Protein AF-A0A559IEJ0-F1 (afdb_monomer)

Mean predicted aligned error: 7.35 Å

Radius of gyration: 17.63 Å; Cα contacts (8 Å, |Δi|>4): 111; chains: 1; bounding box: 48×24×51 Å

Sequence (141 aa):
MTTPLSEVYDFFLTKVTDYSFISLNETGDLESVLYKHLRSAIVRFTGSAKDLTVDKREQQFLSTLDDFEKEILATLMTISYTSGKVTHIKNMEQILSDKEYKIYSTANHLSQLLSLKKDLNLEASNLMVSYSYRNGLDDLE

Secondary structure (DSSP, 8-state):
--EEHHHHHHHHHHH---THHHHHHHHT-HHHHHHHHHHHHHHH-TT-SS---EETTTTEESSPPPHHHHHHHHHHHHHHHHHHHHHHHHHHHHHHTTS---HHHHHHHHHHHHHHHHHHHHHHHHHHHHHHHHHHHHTT-

Solvent-accessible surface area (backbone atoms only — not comparable to full-atom values): 7859 Å² total; per-residue (Å²): 113,66,31,53,47,64,61,35,48,48,54,28,51,76,73,48,93,54,71,66,55,58,55,26,51,76,72,67,48,36,65,65,53,51,50,53,29,45,56,56,14,59,74,64,51,83,73,61,91,63,68,83,52,64,41,80,88,78,48,22,29,74,35,67,69,52,73,69,55,33,48,45,40,15,45,38,20,51,44,48,50,50,48,52,52,53,52,51,52,52,53,48,52,62,62,30,71,78,56,87,60,81,65,68,67,57,53,53,52,51,51,51,52,54,48,52,43,51,52,45,52,50,50,39,49,52,49,53,49,53,50,46,51,55,54,58,51,63,77,72,112

Structure (mmCIF, N/CA/C/O backbone):
data_AF-A0A559IEJ0-F1
#
_entry.id   AF-A0A559IEJ0-F1
#
loop_
_atom_site.group_PDB
_atom_site.id
_atom_site.type_symbol
_atom_site.label_atom_id
_atom_site.label_alt_id
_atom_site.label_comp_id
_atom_site.label_asym_id
_atom_site.label_entity_id
_atom_site.label_seq_id
_atom_site.pdbx_PDB_ins_code
_atom_site.Cartn_x
_atom_site.Cartn_y
_atom_site.Cartn_z
_atom_site.occupancy
_atom_site.B_iso_or_equiv
_atom_site.auth_seq_id
_atom_site.auth_comp_id
_atom_site.auth_asym_id
_atom_site.auth_atom_id
_atom_site.pdbx_PDB_model_num
ATOM 1 N N . MET A 1 1 ? 5.046 -3.745 -23.963 1.00 63.19 1 MET A N 1
ATOM 2 C CA . MET A 1 1 ? 3.941 -4.453 -23.277 1.00 63.19 1 MET A CA 1
ATOM 3 C C . MET A 1 1 ? 3.379 -3.510 -22.222 1.00 63.19 1 MET A C 1
ATOM 5 O O . MET A 1 1 ? 4.164 -2.807 -21.610 1.00 63.19 1 MET A O 1
ATOM 9 N N . THR A 1 2 ? 2.072 -3.408 -22.029 1.00 82.12 2 THR A N 1
ATOM 10 C CA . THR A 1 2 ? 1.483 -2.611 -20.933 1.00 82.12 2 THR A CA 1
ATOM 11 C C . THR A 1 2 ? 1.292 -3.494 -19.700 1.00 82.12 2 THR A C 1
ATOM 13 O O . THR A 1 2 ? 1.251 -4.717 -19.835 1.00 82.12 2 THR A O 1
ATOM 16 N N . THR A 1 3 ? 1.215 -2.908 -18.501 1.00 86.88 3 THR A N 1
ATOM 17 C CA . THR A 1 3 ? 0.933 -3.668 -17.269 1.00 86.88 3 THR A CA 1
ATOM 18 C C . THR A 1 3 ? -0.493 -3.384 -16.799 1.00 86.88 3 THR A C 1
ATOM 20 O O . THR A 1 3 ? -0.803 -2.225 -16.514 1.00 86.88 3 THR A O 1
ATOM 23 N N . PRO A 1 4 ? -1.374 -4.392 -16.693 1.00 90.38 4 PRO A N 1
ATOM 24 C CA . PRO A 1 4 ? -2.731 -4.191 -16.194 1.00 90.38 4 PRO A CA 1
ATOM 25 C C . PRO A 1 4 ? -2.723 -3.845 -14.700 1.00 90.38 4 PRO A C 1
ATOM 27 O O . PRO A 1 4 ? -1.896 -4.340 -13.932 1.00 90.38 4 PRO A O 1
ATOM 30 N N . LEU A 1 5 ? -3.670 -3.009 -14.260 1.00 89.44 5 LEU A N 1
ATOM 31 C CA . LEU A 1 5 ? -3.763 -2.613 -12.847 1.00 89.44 5 LEU A CA 1
ATOM 32 C C . LEU A 1 5 ? -4.042 -3.810 -11.925 1.00 89.44 5 LEU A C 1
ATOM 34 O O . LEU A 1 5 ? -3.618 -3.802 -10.771 1.00 89.44 5 LEU A O 1
ATOM 38 N N . SER A 1 6 ? -4.706 -4.845 -12.449 1.00 89.31 6 SER A N 1
ATOM 39 C CA . SER A 1 6 ? -5.023 -6.079 -11.728 1.00 89.31 6 SER A CA 1
ATOM 40 C C . SER A 1 6 ? -3.788 -6.778 -11.163 1.00 89.31 6 SER A C 1
ATOM 42 O O . SER A 1 6 ? -3.869 -7.330 -10.073 1.00 89.31 6 SER A O 1
ATOM 44 N N . GLU A 1 7 ? -2.645 -6.723 -11.855 1.00 90.81 7 GLU A N 1
ATOM 45 C CA . GLU A 1 7 ? -1.404 -7.311 -11.341 1.00 90.81 7 GLU A CA 1
ATOM 46 C C . GLU A 1 7 ? -0.949 -6.599 -10.066 1.00 90.81 7 GLU A C 1
ATOM 48 O O . GLU A 1 7 ? -0.672 -7.251 -9.069 1.00 90.81 7 GLU A O 1
ATOM 53 N N . VAL A 1 8 ? -0.948 -5.261 -10.044 1.00 90.81 8 VAL A N 1
ATOM 54 C CA . VAL A 1 8 ? -0.582 -4.494 -8.837 1.00 90.81 8 VAL A CA 1
ATOM 55 C C . VAL A 1 8 ? -1.596 -4.713 -7.713 1.00 90.81 8 VAL A C 1
ATOM 57 O O . VAL A 1 8 ? -1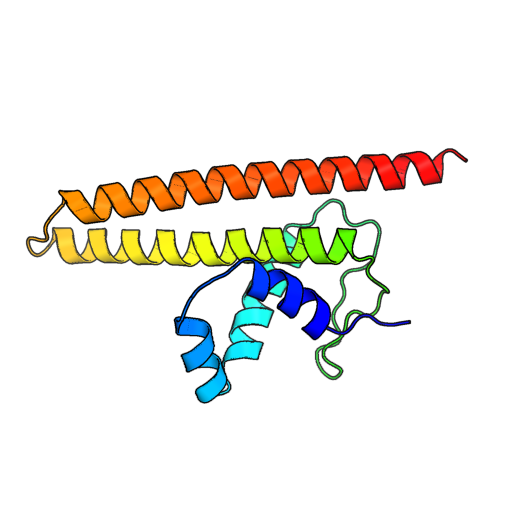.229 -4.770 -6.538 1.00 90.81 8 VAL A O 1
ATOM 60 N N . TYR A 1 9 ? -2.877 -4.850 -8.060 1.00 91.00 9 TYR A N 1
ATOM 61 C CA . TYR A 1 9 ? -3.921 -5.152 -7.087 1.00 91.00 9 TYR A CA 1
ATOM 62 C C . TYR A 1 9 ? -3.737 -6.523 -6.437 1.00 91.00 9 TYR A C 1
ATOM 64 O O . TYR A 1 9 ? -3.977 -6.630 -5.239 1.00 91.00 9 TYR A O 1
ATOM 72 N N . ASP A 1 10 ? -3.260 -7.533 -7.163 1.00 90.06 10 ASP A N 1
ATOM 73 C CA . ASP A 1 10 ? -2.973 -8.857 -6.601 1.00 90.06 10 ASP A CA 1
ATOM 74 C C . ASP A 1 10 ? -1.873 -8.794 -5.522 1.00 90.06 10 ASP A C 1
ATOM 76 O O . ASP A 1 10 ? -2.084 -9.217 -4.381 1.00 90.06 10 ASP A O 1
ATOM 80 N N . PHE A 1 11 ? -0.752 -8.122 -5.815 1.00 90.19 11 PHE A N 1
ATOM 81 C CA . PHE A 1 11 ? 0.308 -7.866 -4.825 1.00 90.19 11 PHE A CA 1
ATOM 82 C C . PHE A 1 11 ? -0.205 -7.097 -3.598 1.00 90.19 11 PHE A C 1
ATOM 84 O O . PHE A 1 11 ? 0.222 -7.336 -2.469 1.00 90.19 11 PHE A O 1
ATOM 91 N N . PHE A 1 12 ? -1.144 -6.167 -3.783 1.00 90.88 12 PHE A N 1
ATOM 92 C CA . PHE A 1 12 ? -1.761 -5.462 -2.661 1.00 90.88 12 PHE A CA 1
ATOM 93 C C . PHE A 1 12 ? -2.691 -6.369 -1.840 1.00 90.88 12 PHE A C 1
ATOM 95 O O . PHE A 1 12 ? -2.615 -6.376 -0.611 1.00 90.88 12 PHE A O 1
ATOM 102 N N . LEU A 1 13 ? -3.561 -7.141 -2.492 1.00 87.81 13 LEU A N 1
ATOM 103 C CA . LEU A 1 13 ? -4.549 -7.996 -1.829 1.00 87.81 13 LEU A CA 1
ATOM 104 C C . LEU A 1 13 ? -3.893 -9.149 -1.060 1.00 87.81 13 LEU A C 1
ATOM 106 O O . LEU A 1 13 ? -4.380 -9.519 0.004 1.00 87.81 13 LEU A O 1
ATOM 110 N N . THR A 1 14 ? -2.754 -9.666 -1.525 1.00 87.00 14 THR A N 1
ATOM 111 C CA . THR A 1 14 ? -1.972 -10.664 -0.771 1.00 87.00 14 THR A CA 1
ATOM 112 C C . THR A 1 14 ? -1.387 -10.098 0.527 1.00 87.00 14 THR A C 1
ATOM 114 O O . THR A 1 14 ? -1.268 -10.820 1.518 1.00 87.00 14 THR A O 1
ATOM 117 N N . LYS A 1 15 ? -1.071 -8.796 0.564 1.00 84.31 15 LYS A N 1
ATOM 118 C CA . LYS A 1 15 ? -0.567 -8.098 1.760 1.00 84.31 15 LYS A CA 1
ATOM 119 C C . LYS A 1 15 ? -1.670 -7.703 2.740 1.00 84.31 15 LYS A C 1
ATOM 121 O O . LYS A 1 15 ? -1.378 -7.474 3.916 1.00 84.31 15 LYS A O 1
ATOM 126 N N . VAL A 1 16 ? -2.920 -7.586 2.288 1.00 81.94 16 VAL A N 1
ATOM 127 C CA . VAL A 1 16 ? -4.026 -7.108 3.124 1.00 81.94 16 VAL A CA 1
ATOM 128 C C . VAL A 1 16 ? -5.091 -8.182 3.324 1.00 81.94 16 VAL A C 1
ATOM 130 O O . VAL A 1 16 ? -5.929 -8.435 2.469 1.00 81.94 16 VAL A O 1
ATOM 133 N N . THR A 1 17 ? -5.128 -8.751 4.526 1.00 69.12 17 THR A N 1
ATOM 134 C CA . THR A 1 17 ? -6.087 -9.788 4.938 1.00 69.12 17 THR A CA 1
ATOM 135 C C . THR A 1 17 ? -7.365 -9.199 5.545 1.00 69.12 17 THR A C 1
ATOM 137 O O . THR A 1 17 ? -7.767 -9.554 6.653 1.00 69.12 17 THR A O 1
ATOM 140 N N . ASP A 1 18 ? -8.008 -8.255 4.853 1.00 74.88 18 ASP A N 1
ATOM 141 C CA . ASP A 1 18 ? -9.217 -7.607 5.374 1.00 74.88 18 ASP A CA 1
ATOM 142 C C . ASP A 1 18 ? -10.501 -8.102 4.698 1.00 74.88 18 ASP A C 1
ATOM 144 O O . ASP A 1 18 ? -10.702 -7.938 3.495 1.00 74.88 18 ASP A O 1
ATOM 148 N N . TYR A 1 19 ? -11.410 -8.657 5.502 1.00 70.81 19 TYR A N 1
ATOM 149 C CA . TYR A 1 19 ? -12.710 -9.156 5.046 1.00 70.81 19 TYR A CA 1
ATOM 150 C C . TYR A 1 19 ? -13.585 -8.074 4.395 1.00 70.81 19 TYR A C 1
ATOM 152 O O . TYR A 1 19 ? -14.453 -8.405 3.591 1.00 70.81 19 TYR A O 1
ATOM 160 N N . SER A 1 20 ? -13.338 -6.786 4.668 1.00 73.00 20 SER A N 1
ATOM 161 C CA . SER A 1 20 ? -14.069 -5.683 4.030 1.00 73.00 20 SER A CA 1
ATOM 162 C C . SER A 1 20 ? -13.902 -5.682 2.508 1.00 73.00 20 SER A C 1
ATOM 164 O O . SER A 1 20 ? -14.799 -5.228 1.804 1.00 73.00 20 SER A O 1
ATOM 166 N N . PHE A 1 21 ? -12.788 -6.206 1.978 1.00 78.69 21 PHE A N 1
ATOM 167 C CA . PHE A 1 21 ? -12.587 -6.311 0.529 1.00 78.69 21 PHE A CA 1
ATOM 168 C C . PHE A 1 21 ? -13.491 -7.354 -0.123 1.00 78.69 21 PHE A C 1
ATOM 170 O O . PHE A 1 21 ? -13.875 -7.168 -1.273 1.00 78.69 21 PHE A O 1
ATOM 177 N N . ILE A 1 22 ? -13.885 -8.399 0.610 1.00 76.69 22 ILE A N 1
ATOM 178 C CA . ILE A 1 22 ? -14.859 -9.386 0.127 1.00 76.69 22 ILE A CA 1
ATOM 179 C C . ILE A 1 22 ? -16.208 -8.695 -0.067 1.00 76.69 22 ILE A C 1
ATOM 181 O O . ILE A 1 22 ? -16.779 -8.762 -1.150 1.00 76.69 22 ILE A O 1
ATOM 185 N N . SER A 1 23 ? -16.660 -7.935 0.933 1.00 76.94 23 SER A N 1
ATOM 186 C CA . SER A 1 23 ? -17.915 -7.185 0.835 1.00 76.94 23 SER A CA 1
ATOM 187 C C . SER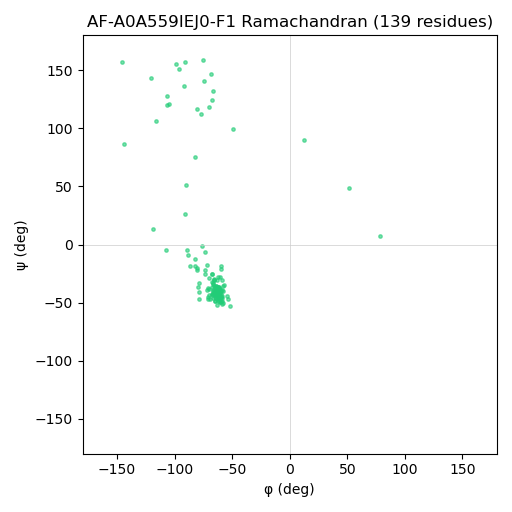 A 1 23 ? -17.878 -6.117 -0.262 1.00 76.94 23 SER A C 1
ATOM 189 O O . SER A 1 23 ? -18.848 -5.960 -0.993 1.00 76.94 23 SER A O 1
ATOM 191 N N . LEU A 1 24 ? -16.756 -5.409 -0.431 1.00 79.62 24 LEU A N 1
ATOM 192 C CA . LEU A 1 24 ? -16.591 -4.437 -1.522 1.00 79.62 24 LEU A CA 1
ATOM 193 C C . LEU A 1 24 ? -16.586 -5.093 -2.909 1.00 79.62 24 LEU A C 1
ATOM 195 O O . LEU A 1 24 ? -16.989 -4.462 -3.886 1.00 79.62 24 LEU A O 1
ATOM 199 N N . ASN A 1 25 ? -16.112 -6.338 -3.009 1.00 82.25 25 ASN A N 1
ATOM 200 C CA . ASN A 1 25 ? -16.174 -7.107 -4.248 1.00 82.25 25 ASN A CA 1
ATOM 201 C C . ASN A 1 25 ? -17.628 -7.437 -4.607 1.00 82.25 25 ASN A C 1
ATOM 203 O O . ASN A 1 25 ? -18.029 -7.301 -5.757 1.00 82.25 25 ASN A O 1
ATOM 207 N N . GLU A 1 26 ? -18.433 -7.809 -3.609 1.00 78.38 26 GLU A N 1
ATOM 208 C CA . GLU A 1 26 ? -19.858 -8.106 -3.789 1.00 78.38 26 GLU A CA 1
ATOM 209 C C . GLU A 1 26 ? -20.680 -6.865 -4.172 1.00 78.38 26 GLU A C 1
ATOM 211 O O . GLU A 1 26 ? -21.633 -6.984 -4.941 1.00 78.38 26 GLU A O 1
ATOM 216 N N . THR A 1 27 ? -20.316 -5.670 -3.687 1.00 78.50 27 THR A N 1
ATOM 217 C CA . THR A 1 27 ? -20.999 -4.416 -4.064 1.00 78.50 27 THR A CA 1
ATOM 218 C C . THR A 1 27 ? -20.515 -3.819 -5.388 1.00 78.50 27 THR A C 1
ATOM 220 O O . THR A 1 27 ? -21.168 -2.923 -5.919 1.00 78.50 27 THR A O 1
ATOM 223 N N . GLY A 1 28 ? -19.395 -4.304 -5.936 1.00 81.12 28 GLY A N 1
ATOM 224 C CA . GLY A 1 28 ? -18.767 -3.764 -7.147 1.00 81.12 28 GLY A CA 1
ATOM 225 C C . GLY A 1 28 ? -17.943 -2.486 -6.927 1.00 81.12 28 GLY A C 1
ATOM 226 O O . GLY A 1 28 ? -17.473 -1.884 -7.889 1.00 81.12 28 GLY A O 1
ATOM 227 N N . ASP A 1 29 ? -17.729 -2.063 -5.677 1.00 84.56 29 ASP A N 1
ATOM 228 C CA . ASP A 1 29 ? -16.959 -0.853 -5.345 1.00 84.56 29 ASP A CA 1
ATOM 229 C C . ASP A 1 29 ? -15.452 -1.110 -5.185 1.00 84.56 29 ASP A C 1
ATOM 231 O O . ASP A 1 29 ? -14.665 -0.161 -5.066 1.00 84.56 29 ASP A O 1
ATOM 235 N N . LEU A 1 30 ? -15.037 -2.382 -5.167 1.00 84.88 30 LEU A N 1
ATOM 236 C CA . LEU A 1 30 ? -13.663 -2.803 -4.889 1.00 84.88 30 LEU A CA 1
ATOM 237 C C . L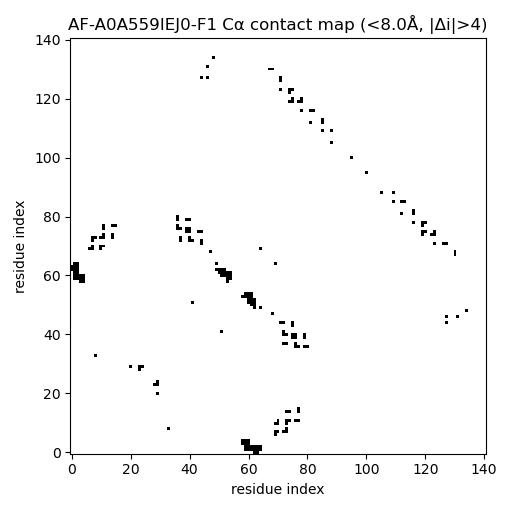EU A 1 30 ? -12.638 -2.077 -5.767 1.00 84.88 30 LEU A C 1
ATOM 239 O O . LEU A 1 30 ? -11.720 -1.449 -5.241 1.00 84.88 30 LEU A O 1
ATOM 243 N N . GLU A 1 31 ? -12.813 -2.095 -7.088 1.00 84.19 31 GLU A N 1
ATOM 244 C CA . GLU A 1 31 ? -11.864 -1.481 -8.025 1.00 84.19 31 GLU A CA 1
ATOM 245 C C . GLU A 1 31 ? -11.717 0.030 -7.804 1.00 84.19 31 GLU A C 1
ATOM 247 O O . GLU A 1 31 ? -10.612 0.570 -7.849 1.00 84.19 31 GLU A O 1
ATOM 252 N N . SER A 1 32 ? -12.813 0.724 -7.481 1.00 86.88 32 SER A N 1
ATOM 253 C CA . SER A 1 32 ? -12.799 2.161 -7.178 1.00 86.88 32 SER A CA 1
ATOM 254 C C . SER A 1 32 ? -11.992 2.467 -5.914 1.00 86.88 32 SER A C 1
ATOM 256 O O . SER A 1 32 ? -11.252 3.456 -5.855 1.00 86.88 32 SER A O 1
ATOM 258 N N . VAL A 1 33 ? -12.103 1.616 -4.891 1.00 87.62 33 VAL A N 1
ATOM 259 C CA . VAL A 1 33 ? -11.329 1.738 -3.648 1.00 87.62 33 VAL A CA 1
ATOM 260 C C . VAL A 1 33 ? -9.851 1.436 -3.896 1.00 87.62 33 VAL A C 1
ATOM 262 O O . VAL A 1 33 ? -8.994 2.233 -3.503 1.00 87.62 33 VAL A O 1
ATOM 265 N N . LEU A 1 34 ? -9.547 0.344 -4.601 1.00 89.38 34 LEU A N 1
ATOM 266 C CA . LEU A 1 34 ? -8.180 -0.033 -4.964 1.00 89.38 34 LEU A CA 1
ATOM 267 C C . LEU A 1 34 ? -7.501 1.065 -5.790 1.00 89.38 34 LEU A C 1
ATOM 269 O O . LEU A 1 34 ? -6.387 1.480 -5.467 1.00 89.38 34 LEU A O 1
ATOM 273 N N . TYR A 1 35 ? -8.206 1.638 -6.767 1.00 90.88 35 TYR A N 1
ATOM 274 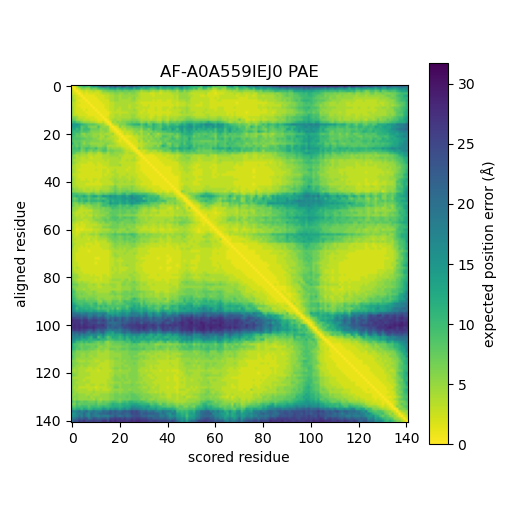C CA . TYR A 1 35 ? -7.681 2.720 -7.596 1.00 90.88 35 TYR A CA 1
ATOM 275 C C . TYR A 1 35 ? -7.351 3.986 -6.790 1.00 90.88 35 TYR A C 1
ATOM 277 O O . TYR A 1 35 ? -6.352 4.658 -7.058 1.00 90.88 35 TYR A O 1
ATOM 285 N N . LYS A 1 36 ? -8.140 4.326 -5.760 1.00 91.19 36 LYS A N 1
ATOM 286 C CA . LYS A 1 36 ? -7.833 5.463 -4.867 1.00 91.19 36 LYS A CA 1
ATOM 287 C C . LYS A 1 36 ? -6.532 5.239 -4.101 1.00 91.19 36 LYS A C 1
ATOM 289 O O . LYS A 1 36 ? -5.716 6.161 -4.002 1.00 91.19 36 LYS A O 1
ATOM 294 N N . HIS A 1 37 ? -6.327 4.029 -3.581 1.00 91.06 37 HIS A N 1
ATOM 295 C CA . HIS A 1 37 ? -5.078 3.670 -2.913 1.00 91.06 37 HIS A CA 1
ATOM 296 C C . HIS A 1 37 ? -3.905 3.681 -3.891 1.00 91.06 37 HIS A C 1
ATOM 298 O O . HIS A 1 37 ? -2.869 4.267 -3.575 1.00 91.06 37 HIS A O 1
ATOM 304 N N . LEU A 1 38 ? -4.093 3.143 -5.096 1.00 92.00 38 LEU A N 1
ATOM 305 C CA . LEU A 1 38 ? -3.075 3.136 -6.139 1.00 92.00 38 LEU A CA 1
ATOM 306 C C . LEU A 1 38 ? -2.665 4.551 -6.551 1.00 92.00 38 LEU A C 1
ATOM 308 O O . LEU A 1 38 ? -1.480 4.864 -6.595 1.00 92.00 38 LEU A O 1
ATOM 312 N N . ARG A 1 39 ? -3.627 5.454 -6.765 1.00 91.38 39 ARG A N 1
ATOM 313 C CA . ARG A 1 39 ? -3.338 6.861 -7.074 1.00 91.38 39 ARG A CA 1
ATOM 314 C C . ARG A 1 39 ? -2.509 7.524 -5.973 1.00 91.38 39 ARG A C 1
ATOM 316 O O . ARG A 1 39 ? -1.602 8.297 -6.268 1.00 91.38 39 ARG A O 1
ATOM 323 N N . SER A 1 40 ? -2.803 7.221 -4.707 1.00 91.56 40 SER A N 1
ATOM 324 C CA . SER A 1 40 ? -1.987 7.700 -3.589 1.00 91.56 40 SER A CA 1
ATOM 325 C C . SER A 1 40 ? -0.585 7.089 -3.584 1.00 91.56 40 SER A C 1
ATOM 327 O O . SER A 1 40 ? 0.339 7.764 -3.135 1.00 91.56 40 SER A O 1
ATOM 329 N N . ALA A 1 41 ? -0.428 5.836 -4.010 1.00 91.88 41 ALA A N 1
ATOM 330 C CA . ALA A 1 41 ? 0.860 5.156 -4.077 1.00 91.88 41 ALA A CA 1
ATOM 331 C C . ALA A 1 41 ? 1.738 5.720 -5.201 1.00 91.88 41 ALA A C 1
ATOM 333 O O . ALA A 1 41 ? 2.885 6.063 -4.942 1.00 91.88 41 ALA A O 1
ATOM 334 N N . ILE A 1 42 ? 1.172 5.932 -6.394 1.00 90.94 42 ILE A N 1
ATOM 335 C CA . ILE A 1 42 ? 1.867 6.518 -7.553 1.00 90.94 42 ILE A CA 1
ATOM 336 C C . ILE A 1 42 ? 2.508 7.863 -7.188 1.00 90.94 42 ILE A C 1
ATOM 338 O O . ILE A 1 42 ? 3.683 8.080 -7.448 1.00 90.94 42 ILE A O 1
ATOM 342 N N . VAL A 1 43 ? 1.766 8.748 -6.513 1.00 88.50 43 VAL A N 1
ATOM 343 C CA . VAL A 1 43 ? 2.285 10.066 -6.093 1.00 88.50 43 VAL A CA 1
ATOM 344 C C . VAL A 1 43 ? 3.400 9.947 -5.047 1.00 88.50 43 VAL A C 1
ATOM 346 O O . VAL A 1 43 ? 4.272 10.807 -4.967 1.00 88.50 43 VAL A O 1
ATOM 349 N N . ARG A 1 44 ? 3.370 8.899 -4.217 1.00 87.12 44 ARG A N 1
ATOM 350 C CA . ARG A 1 44 ? 4.378 8.659 -3.175 1.00 87.12 44 ARG A CA 1
ATOM 351 C C . ARG A 1 44 ? 5.635 7.986 -3.710 1.00 87.12 44 ARG A C 1
ATOM 353 O O . ARG A 1 44 ? 6.657 8.039 -3.032 1.00 87.12 44 ARG A O 1
ATOM 360 N N . PHE A 1 45 ? 5.575 7.370 -4.886 1.00 88.00 45 PHE A N 1
ATOM 361 C CA . PHE A 1 45 ? 6.726 6.725 -5.497 1.00 88.00 45 PHE A CA 1
ATOM 362 C C . PHE A 1 45 ? 7.598 7.760 -6.224 1.00 88.00 45 PHE A C 1
ATOM 364 O O . PHE A 1 45 ? 7.611 7.863 -7.446 1.00 88.00 45 PHE A O 1
ATOM 371 N N . THR A 1 46 ? 8.345 8.551 -5.451 1.00 76.25 46 THR A N 1
ATOM 372 C CA . THR A 1 46 ? 9.143 9.685 -5.954 1.00 76.25 46 THR A CA 1
ATOM 373 C C . THR A 1 46 ? 10.440 9.290 -6.667 1.00 76.25 46 THR A C 1
ATOM 375 O O . THR A 1 46 ? 11.169 10.169 -7.111 1.00 76.25 46 THR A O 1
ATOM 378 N N . GLY A 1 47 ? 10.754 7.994 -6.745 1.00 70.38 47 GLY A N 1
ATOM 379 C CA . GLY A 1 47 ? 11.979 7.459 -7.350 1.00 70.38 47 GLY A CA 1
ATOM 380 C C . GLY A 1 47 ? 11.739 6.542 -8.546 1.00 70.38 47 GLY A C 1
ATOM 381 O O . GLY A 1 47 ? 12.656 5.826 -8.924 1.00 70.38 47 GLY A O 1
ATOM 382 N N . SER A 1 48 ? 10.525 6.511 -9.105 1.00 76.44 48 SER A N 1
ATOM 383 C CA . SER A 1 48 ? 10.228 5.694 -10.286 1.00 76.44 48 SER A CA 1
ATOM 384 C C . SER A 1 48 ? 10.972 6.237 -11.506 1.00 76.44 48 SER A C 1
ATOM 386 O O . SER A 1 48 ? 10.794 7.402 -11.861 1.00 76.44 48 SER A O 1
ATOM 388 N N . ALA A 1 49 ? 11.772 5.395 -12.165 1.00 74.31 49 ALA A N 1
ATOM 389 C CA . ALA A 1 49 ? 12.419 5.748 -13.429 1.00 74.31 49 ALA A CA 1
ATOM 390 C C . ALA A 1 49 ? 11.412 5.756 -14.593 1.00 74.31 49 ALA A C 1
ATOM 392 O O . ALA A 1 49 ? 11.600 6.448 -15.593 1.00 74.31 49 ALA A O 1
ATOM 393 N N . LYS A 1 50 ? 10.321 4.992 -14.454 1.00 79.50 50 LYS A N 1
ATOM 394 C CA . LYS A 1 50 ? 9.274 4.850 -15.465 1.00 79.50 50 LYS A CA 1
ATOM 395 C C . LYS A 1 50 ? 8.107 5.786 -15.213 1.00 79.50 50 LYS A C 1
ATOM 397 O O . LYS A 1 50 ? 7.755 6.086 -14.069 1.00 79.50 50 LYS A O 1
ATOM 402 N N . ASP A 1 51 ? 7.458 6.166 -16.307 1.00 80.88 51 ASP A N 1
ATOM 403 C CA . ASP A 1 51 ? 6.216 6.916 -16.260 1.00 80.88 51 ASP A CA 1
ATOM 404 C C . ASP A 1 51 ? 5.081 6.025 -15.736 1.00 80.88 51 ASP A C 1
ATOM 406 O O . ASP A 1 51 ? 4.734 5.001 -16.330 1.00 80.88 51 ASP A O 1
ATOM 410 N N . LEU A 1 52 ? 4.511 6.417 -14.599 1.00 85.38 52 LEU A N 1
ATOM 411 C CA . LEU A 1 52 ? 3.430 5.700 -13.920 1.00 85.38 52 LEU A CA 1
ATOM 412 C C . LEU A 1 52 ? 2.043 6.184 -14.373 1.00 85.38 52 LEU A C 1
ATOM 414 O O . LEU A 1 52 ? 1.075 6.102 -13.611 1.00 85.38 52 LEU A O 1
ATOM 418 N N . THR A 1 53 ? 1.924 6.720 -15.592 1.00 86.25 53 THR A N 1
ATOM 419 C CA . THR A 1 53 ? 0.627 7.141 -16.122 1.00 86.25 53 THR A CA 1
ATOM 420 C C . THR A 1 53 ? -0.272 5.930 -16.336 1.00 86.25 53 THR A C 1
ATOM 422 O O . THR A 1 53 ? 0.112 4.923 -16.934 1.00 86.25 53 THR A O 1
ATOM 425 N N . VAL A 1 54 ? -1.504 6.053 -15.845 1.00 88.75 54 VAL A N 1
ATOM 426 C CA . VAL A 1 54 ? -2.537 5.024 -15.947 1.00 88.75 54 VAL A CA 1
ATOM 427 C C . VAL A 1 54 ? -3.577 5.444 -16.975 1.00 88.75 54 VAL A C 1
ATOM 429 O O . VAL A 1 54 ? -4.171 6.522 -16.861 1.00 88.75 54 VAL A O 1
ATOM 432 N N . ASP A 1 55 ? -3.851 4.560 -17.927 1.00 87.56 55 ASP A N 1
ATOM 433 C CA . ASP A 1 55 ? -5.022 4.654 -18.783 1.00 87.56 55 ASP A CA 1
ATOM 434 C C . ASP A 1 55 ? -6.258 4.180 -18.007 1.00 87.56 55 ASP A C 1
ATOM 436 O O . ASP A 1 55 ? -6.395 3.011 -17.644 1.00 87.56 55 ASP A O 1
ATOM 440 N N . LYS A 1 56 ? -7.171 5.113 -17.725 1.00 81.88 56 LYS A N 1
ATOM 441 C CA . LYS A 1 56 ? -8.413 4.825 -16.991 1.00 81.88 56 LYS A CA 1
ATOM 442 C C . LYS A 1 56 ? -9.445 4.063 -17.820 1.00 81.88 56 LYS A C 1
ATOM 444 O O . LYS A 1 56 ? -10.361 3.498 -17.231 1.00 81.88 56 LYS A O 1
ATOM 449 N N . ARG A 1 57 ? -9.371 4.111 -19.151 1.00 84.56 57 ARG A N 1
ATOM 450 C CA . ARG A 1 57 ? -10.308 3.395 -20.027 1.00 84.56 57 ARG A CA 1
ATOM 451 C C . ARG A 1 57 ? -9.922 1.929 -20.099 1.00 84.56 57 ARG A C 1
ATOM 453 O O . ARG A 1 57 ? -10.768 1.075 -19.884 1.00 84.56 57 ARG A O 1
ATOM 460 N N . GLU A 1 58 ? -8.634 1.682 -20.301 1.00 85.25 58 GLU A N 1
ATOM 461 C CA . GLU A 1 58 ? -8.082 0.336 -20.457 1.00 85.25 58 GLU A CA 1
ATOM 462 C C . GLU A 1 58 ? -7.660 -0.306 -19.120 1.00 85.25 58 GLU A C 1
ATOM 464 O O . GLU A 1 58 ? -7.259 -1.463 -19.102 1.00 85.25 58 GLU A O 1
ATOM 469 N N . GLN A 1 59 ? -7.733 0.428 -17.998 1.00 87.38 59 GLN A N 1
ATOM 470 C CA . GLN A 1 59 ? -7.340 -0.043 -16.657 1.00 87.38 59 GLN A CA 1
ATOM 471 C C . GLN A 1 59 ? -5.922 -0.648 -16.634 1.00 87.38 59 GLN A C 1
ATOM 473 O O . GLN A 1 59 ? -5.677 -1.725 -16.084 1.00 87.38 59 GLN A O 1
ATOM 478 N N . GLN A 1 60 ? -4.962 0.072 -17.219 1.00 90.19 60 GLN A N 1
ATOM 479 C CA . GLN A 1 60 ? -3.568 -0.369 -17.328 1.00 90.19 60 GLN A CA 1
ATOM 480 C C . GLN A 1 60 ? -2.582 0.796 -17.233 1.00 90.19 60 GLN A C 1
ATOM 482 O O . GLN A 1 60 ? -2.913 1.946 -17.523 1.00 90.19 60 GLN A O 1
ATOM 487 N N . PHE A 1 61 ? -1.346 0.495 -16.857 1.00 89.38 61 PHE A N 1
ATOM 488 C CA . PHE A 1 61 ? -0.221 1.410 -16.989 1.00 89.38 61 PHE A CA 1
ATOM 489 C C . PHE A 1 61 ? 0.218 1.511 -18.449 1.00 89.38 61 PHE A C 1
ATOM 491 O O . PHE A 1 61 ? 0.273 0.507 -19.163 1.00 89.38 61 PHE A O 1
ATOM 498 N N . LEU A 1 62 ? 0.572 2.725 -18.879 1.00 87.94 62 LEU A N 1
ATOM 499 C CA . LEU A 1 62 ? 1.153 2.953 -20.207 1.00 87.94 62 LEU A CA 1
ATOM 500 C C . LEU A 1 62 ? 2.556 2.335 -20.334 1.00 87.94 62 LEU A C 1
ATOM 502 O O . LEU A 1 62 ? 2.979 1.970 -21.430 1.00 87.94 62 LEU A O 1
ATOM 506 N N . SER A 1 63 ? 3.249 2.180 -19.205 1.00 86.69 63 SER A N 1
ATOM 507 C CA . SER A 1 63 ? 4.579 1.577 -19.104 1.00 86.69 63 SER A CA 1
ATOM 508 C C . SER A 1 63 ? 4.516 0.112 -18.666 1.00 86.69 63 SER A C 1
ATOM 510 O O . SER A 1 63 ? 3.581 -0.310 -17.984 1.00 86.69 63 SER A O 1
ATOM 512 N N . THR A 1 64 ? 5.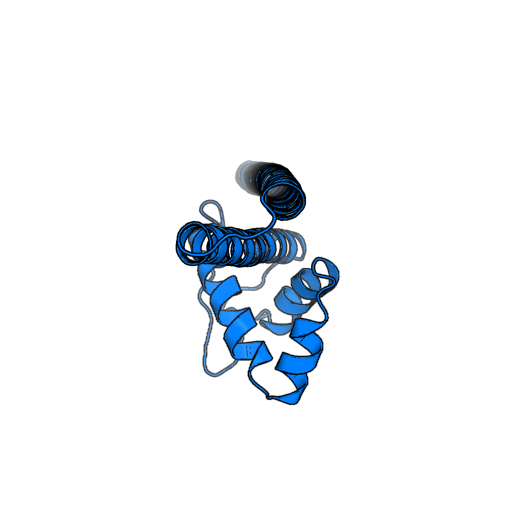547 -0.664 -19.013 1.00 88.12 64 THR A N 1
ATOM 513 C CA . THR A 1 64 ? 5.754 -2.013 -18.461 1.00 88.12 64 THR A CA 1
ATOM 514 C C . THR A 1 64 ? 6.399 -1.911 -17.084 1.00 88.12 64 THR A C 1
ATOM 516 O O . THR A 1 64 ? 7.538 -1.453 -16.980 1.00 88.12 64 THR A O 1
ATOM 519 N N . LEU A 1 65 ? 5.709 -2.363 -16.043 1.00 87.69 65 LEU A N 1
ATOM 520 C CA . LEU A 1 65 ? 6.241 -2.443 -14.684 1.00 87.69 65 LEU A CA 1
ATOM 521 C C . LEU A 1 65 ? 6.877 -3.814 -14.435 1.00 87.69 65 LEU A C 1
ATOM 523 O O . LEU A 1 65 ? 6.298 -4.842 -14.790 1.00 87.69 65 LEU A O 1
ATOM 527 N N . ASP A 1 66 ? 8.050 -3.816 -13.806 1.00 89.25 66 ASP A N 1
ATOM 528 C CA . ASP A 1 66 ? 8.685 -5.014 -13.252 1.00 89.25 66 ASP A CA 1
ATOM 529 C C . ASP A 1 66 ? 7.983 -5.435 -11.957 1.00 89.25 66 ASP A C 1
ATOM 531 O O . ASP A 1 66 ? 7.357 -4.609 -11.285 1.00 89.25 66 ASP A O 1
ATOM 535 N N . ASP A 1 67 ? 8.118 -6.698 -11.558 1.00 88.62 67 ASP A N 1
ATOM 536 C CA . ASP A 1 67 ? 7.511 -7.185 -10.311 1.00 88.62 67 ASP A CA 1
ATOM 537 C C . ASP A 1 67 ? 8.011 -6.407 -9.086 1.00 88.62 67 ASP A C 1
ATOM 539 O O . ASP A 1 67 ? 7.248 -6.150 -8.157 1.00 88.62 67 ASP A O 1
ATOM 543 N N . PHE A 1 68 ? 9.252 -5.909 -9.126 1.00 88.00 68 PHE A N 1
ATOM 544 C CA . PHE A 1 68 ? 9.792 -5.040 -8.081 1.00 88.00 68 PHE A CA 1
ATOM 545 C C . PHE A 1 68 ? 9.040 -3.702 -7.963 1.00 88.00 68 PHE A C 1
ATOM 547 O O . PHE A 1 68 ? 8.788 -3.210 -6.864 1.00 88.00 68 PHE A O 1
ATOM 554 N N . GLU A 1 69 ? 8.653 -3.105 -9.093 1.00 88.69 69 GLU A N 1
ATOM 555 C CA . GLU A 1 69 ? 7.897 -1.847 -9.117 1.00 88.69 69 GLU A CA 1
ATOM 556 C C . GLU A 1 69 ? 6.458 -2.067 -8.642 1.00 88.69 69 GLU A C 1
ATOM 558 O O . GLU A 1 69 ? 5.923 -1.255 -7.881 1.00 88.69 69 GLU A O 1
ATOM 563 N N . LYS A 1 70 ? 5.847 -3.192 -9.038 1.00 91.00 70 LYS A N 1
ATOM 564 C CA . LYS A 1 70 ? 4.514 -3.599 -8.570 1.00 91.00 70 LYS A CA 1
ATOM 565 C C . LYS A 1 70 ? 4.509 -3.805 -7.054 1.00 91.00 70 LYS A C 1
ATOM 567 O O . LYS A 1 70 ? 3.606 -3.311 -6.382 1.00 91.00 70 LYS A O 1
ATOM 572 N N . GLU A 1 71 ? 5.548 -4.435 -6.509 1.00 91.38 71 GLU A N 1
ATOM 573 C CA . GLU A 1 71 ? 5.713 -4.675 -5.071 1.00 91.38 71 GLU A CA 1
ATOM 574 C C . GLU A 1 71 ? 5.876 -3.373 -4.262 1.00 91.38 71 GLU A C 1
ATOM 576 O O . GLU A 1 71 ? 5.273 -3.211 -3.191 1.00 91.38 71 GLU A O 1
ATOM 581 N N . ILE A 1 72 ? 6.630 -2.395 -4.786 1.00 91.44 72 ILE A N 1
ATOM 582 C CA . ILE A 1 72 ? 6.729 -1.052 -4.185 1.00 91.44 72 ILE A CA 1
ATOM 583 C C . ILE A 1 72 ? 5.353 -0.388 -4.147 1.00 91.44 72 ILE A C 1
ATOM 585 O O . ILE A 1 72 ? 4.930 0.112 -3.098 1.00 91.44 72 ILE A O 1
ATOM 589 N N . LEU A 1 73 ? 4.638 -0.389 -5.276 1.00 92.06 73 LEU A N 1
ATOM 590 C CA . LEU A 1 73 ? 3.311 0.215 -5.374 1.00 92.06 73 LEU A CA 1
ATOM 591 C C . LEU A 1 73 ? 2.326 -0.449 -4.407 1.00 92.06 73 LEU A C 1
ATOM 593 O O . LEU A 1 73 ? 1.638 0.261 -3.672 1.00 92.06 73 LEU A O 1
ATOM 597 N N . ALA A 1 74 ? 2.310 -1.779 -4.336 1.00 92.94 74 ALA A N 1
ATOM 598 C CA . ALA A 1 74 ? 1.472 -2.532 -3.409 1.00 92.94 74 ALA A CA 1
ATOM 599 C C . ALA A 1 74 ? 1.770 -2.181 -1.941 1.00 92.94 74 ALA A C 1
ATOM 601 O O . ALA A 1 74 ? 0.854 -1.899 -1.166 1.00 92.94 74 ALA A O 1
ATOM 602 N N . THR A 1 75 ? 3.045 -2.097 -1.555 1.00 92.25 75 THR A N 1
ATOM 603 C CA . THR A 1 75 ? 3.441 -1.704 -0.191 1.00 92.25 75 THR A CA 1
ATOM 604 C C . THR A 1 75 ? 3.004 -0.268 0.134 1.00 92.25 75 THR A C 1
ATOM 606 O O . THR A 1 75 ? 2.445 0.004 1.203 1.00 92.25 75 THR A O 1
ATOM 609 N N . LEU A 1 76 ? 3.162 0.666 -0.811 1.00 92.50 76 LEU A N 1
ATOM 610 C CA . LEU A 1 76 ? 2.688 2.047 -0.670 1.00 92.50 76 LEU A CA 1
ATOM 611 C C . LEU A 1 76 ? 1.152 2.137 -0.572 1.00 92.50 76 LEU A C 1
ATOM 613 O O . LEU A 1 76 ? 0.628 2.957 0.195 1.00 92.50 76 LEU A O 1
ATOM 617 N N . MET A 1 77 ? 0.420 1.282 -1.293 1.00 93.25 77 MET A N 1
ATOM 618 C CA . MET A 1 77 ? -1.035 1.153 -1.164 1.00 93.25 77 MET A CA 1
ATOM 619 C C . MET A 1 77 ? -1.425 0.691 0.247 1.00 93.25 77 MET A C 1
ATOM 621 O O . MET A 1 77 ? -2.308 1.297 0.861 1.00 93.25 77 MET A O 1
ATOM 625 N N . THR A 1 78 ? -0.720 -0.290 0.819 1.00 91.31 78 THR A N 1
ATOM 626 C CA . THR A 1 78 ? -0.944 -0.780 2.194 1.00 91.31 78 THR A CA 1
ATOM 627 C C . THR A 1 78 ? -0.724 0.308 3.245 1.00 91.31 78 THR A C 1
ATOM 629 O O . THR A 1 78 ? -1.490 0.414 4.211 1.00 91.31 78 THR A O 1
ATOM 632 N N . ILE A 1 79 ? 0.250 1.202 3.038 1.00 91.50 79 ILE A N 1
ATOM 633 C CA . ILE A 1 79 ? 0.456 2.378 3.902 1.00 91.50 79 ILE A CA 1
ATOM 634 C C . ILE A 1 79 ? -0.736 3.338 3.823 1.00 91.50 79 ILE A C 1
ATOM 636 O O . ILE A 1 79 ? -1.173 3.869 4.854 1.00 91.50 79 ILE A O 1
ATOM 640 N N . SER A 1 80 ? -1.258 3.590 2.618 1.00 89.81 80 SER A N 1
ATOM 641 C CA . SER A 1 80 ? -2.435 4.442 2.406 1.00 89.81 80 SER A CA 1
ATOM 642 C C . SER A 1 80 ? -3.667 3.858 3.102 1.00 89.81 80 SER A C 1
ATOM 644 O O . SER A 1 80 ? -4.337 4.548 3.874 1.00 89.81 80 SER A O 1
ATOM 646 N N . TYR A 1 81 ? -3.892 2.557 2.929 1.00 90.19 81 TYR A N 1
ATOM 647 C CA . TYR A 1 81 ? -4.964 1.813 3.577 1.00 90.19 81 TYR A CA 1
ATOM 648 C C . TYR A 1 81 ? -4.882 1.863 5.112 1.00 90.19 81 TYR A C 1
ATOM 650 O O . TYR A 1 81 ? -5.827 2.286 5.785 1.00 90.19 81 TYR A O 1
ATOM 658 N N . THR A 1 82 ? -3.717 1.538 5.679 1.00 87.25 82 THR A N 1
ATOM 659 C CA . THR A 1 82 ? -3.483 1.578 7.134 1.00 87.25 82 THR A CA 1
ATOM 660 C C . THR A 1 82 ? -3.643 2.993 7.689 1.00 87.25 82 THR A C 1
ATOM 662 O O . THR A 1 82 ? -4.189 3.191 8.775 1.00 87.25 82 THR A O 1
ATOM 665 N N . SER A 1 83 ? -3.229 4.009 6.926 1.00 87.69 83 SER A N 1
ATOM 666 C CA . SER A 1 83 ? -3.428 5.410 7.307 1.00 87.69 83 SER A CA 1
ATOM 667 C C . SER A 1 83 ? -4.908 5.783 7.394 1.00 87.69 83 SER A C 1
ATOM 669 O O . SER A 1 83 ? -5.288 6.485 8.328 1.00 87.69 83 SER A O 1
ATOM 671 N N . GLY A 1 84 ? -5.745 5.287 6.477 1.00 86.25 84 GLY A N 1
ATOM 672 C CA . GLY A 1 84 ? -7.197 5.470 6.535 1.00 86.25 84 GLY A CA 1
ATOM 673 C C . GLY A 1 84 ? -7.806 4.890 7.814 1.00 86.25 84 GLY A C 1
ATOM 674 O O . GLY A 1 84 ? -8.561 5.581 8.499 1.00 86.25 84 GLY A O 1
ATOM 675 N N . LYS A 1 85 ? -7.402 3.671 8.199 1.00 84.88 85 LYS A N 1
ATOM 676 C CA . LYS A 1 85 ? -7.837 3.028 9.454 1.00 84.88 85 LYS A CA 1
ATOM 677 C C . LYS A 1 85 ? -7.435 3.815 10.699 1.00 84.88 85 LYS A C 1
ATOM 679 O O . LYS A 1 85 ? -8.256 4.019 11.589 1.00 84.88 85 LYS A O 1
ATOM 684 N N . VAL A 1 86 ? -6.189 4.288 10.752 1.00 86.19 86 VAL A N 1
ATOM 685 C CA . VAL A 1 86 ? -5.689 5.130 11.853 1.00 86.19 86 VAL A CA 1
ATOM 686 C C . VAL A 1 86 ? -6.520 6.408 11.978 1.00 86.19 86 VAL A C 1
ATOM 688 O O . VAL A 1 86 ? -6.928 6.764 13.081 1.00 86.19 86 VAL A O 1
ATOM 691 N N . THR A 1 87 ? -6.804 7.085 10.862 1.00 84.62 87 THR A N 1
ATOM 692 C CA . THR A 1 87 ? -7.637 8.298 10.855 1.00 84.62 87 THR A CA 1
ATOM 693 C C . THR A 1 87 ? -9.065 8.006 11.305 1.00 84.62 87 THR A C 1
ATOM 695 O O . THR A 1 87 ? -9.612 8.755 12.108 1.00 84.62 87 THR A O 1
ATOM 698 N N . HIS A 1 88 ? -9.657 6.902 10.844 1.00 83.94 88 HIS A N 1
ATOM 699 C CA . HIS A 1 88 ? -10.993 6.487 11.263 1.00 83.94 88 HIS A CA 1
ATOM 700 C C . HIS A 1 88 ? -11.072 6.275 12.781 1.00 83.94 88 HIS A C 1
ATOM 702 O O . HIS A 1 88 ? -11.949 6.839 13.430 1.00 83.94 88 HIS A O 1
ATOM 708 N N . ILE A 1 89 ? -10.118 5.539 13.362 1.00 81.75 89 ILE A N 1
ATOM 709 C CA . ILE A 1 89 ? -10.071 5.297 14.812 1.00 81.75 89 ILE A CA 1
ATOM 710 C C . ILE A 1 89 ? -9.899 6.608 15.584 1.00 81.75 89 ILE A C 1
ATOM 712 O O . ILE A 1 89 ? -10.630 6.839 16.540 1.00 81.75 89 ILE A O 1
ATOM 716 N N . LYS A 1 90 ? -9.004 7.503 15.146 1.00 79.12 90 LYS A N 1
ATOM 717 C CA . LYS A 1 90 ? -8.822 8.817 15.788 1.00 79.12 90 LYS A CA 1
ATOM 718 C C . LYS A 1 90 ? -10.089 9.673 15.756 1.00 79.12 90 LYS A C 1
ATOM 720 O O . LYS A 1 90 ? -10.428 10.296 16.758 1.00 79.12 90 LYS A O 1
ATOM 725 N N . ASN A 1 91 ? -10.801 9.683 14.630 1.00 79.50 91 ASN A N 1
ATOM 726 C CA . ASN A 1 91 ? -12.073 10.397 14.516 1.00 79.50 91 ASN A CA 1
ATOM 727 C C . ASN A 1 91 ? -13.130 9.801 15.457 1.00 79.50 91 ASN A C 1
ATOM 729 O O . ASN A 1 91 ? -13.866 10.548 16.099 1.00 79.50 91 ASN A O 1
ATOM 733 N N . MET A 1 92 ? -13.184 8.470 15.585 1.00 74.75 92 MET A N 1
ATOM 734 C CA . MET A 1 92 ? -14.067 7.813 16.553 1.00 74.75 92 MET A CA 1
ATOM 735 C C . MET A 1 92 ? -13.706 8.180 17.997 1.00 74.75 92 MET A C 1
ATOM 737 O O . MET A 1 92 ? -14.607 8.496 18.767 1.00 74.75 92 MET A O 1
ATOM 741 N N . GLU A 1 93 ? -12.420 8.192 18.367 1.00 70.31 93 GLU A N 1
ATOM 742 C CA . GLU A 1 93 ? -11.978 8.618 19.705 1.00 70.31 93 GLU A CA 1
ATOM 743 C C . GLU A 1 93 ? -12.361 10.072 20.010 1.00 70.31 93 GLU A C 1
ATOM 745 O O . GLU A 1 93 ? -12.770 10.374 21.131 1.00 70.31 93 GLU A O 1
ATOM 750 N N . GLN A 1 94 ? -12.287 10.966 19.020 1.00 67.69 94 GLN A N 1
ATOM 751 C CA . GLN A 1 94 ? -12.687 12.364 19.183 1.00 67.69 94 GLN A CA 1
ATOM 752 C C . GLN A 1 94 ? -14.200 12.518 19.405 1.00 67.69 94 GLN A C 1
ATOM 754 O O . GLN A 1 94 ? -14.606 13.283 20.274 1.00 67.69 94 GLN A O 1
ATOM 759 N N . ILE A 1 95 ? -15.033 11.784 18.657 1.00 67.81 95 ILE A N 1
ATOM 760 C CA . ILE A 1 95 ? -16.502 11.830 18.795 1.00 67.81 95 ILE A CA 1
ATOM 761 C C . ILE A 1 95 ? -16.955 11.176 20.110 1.00 67.81 95 ILE A C 1
ATOM 763 O O . ILE A 1 95 ? -17.889 11.647 20.753 1.00 67.81 95 ILE A O 1
ATOM 767 N N . LEU A 1 96 ? -16.301 10.084 20.517 1.00 60.94 96 LEU A N 1
ATOM 768 C CA . LEU A 1 96 ? -16.665 9.303 21.703 1.00 60.94 96 LEU A CA 1
ATOM 769 C C . LEU A 1 96 ? -16.045 9.827 23.004 1.00 60.94 96 LEU A C 1
ATOM 771 O O . LEU A 1 96 ? -16.572 9.523 24.068 1.00 60.94 96 LEU A O 1
ATOM 775 N N . SER A 1 97 ? -14.990 10.649 22.962 1.00 56.72 97 SER A N 1
ATOM 776 C CA . SER A 1 97 ? -14.542 11.388 24.159 1.00 56.72 97 SER A CA 1
ATOM 777 C C . SER A 1 97 ? -15.635 12.313 24.716 1.00 56.72 97 SER A C 1
ATOM 779 O O . SER A 1 97 ? -15.584 12.669 25.888 1.00 56.72 97 SER A O 1
ATOM 781 N N . ASP A 1 98 ? -16.652 12.643 23.912 1.00 58.97 98 ASP A N 1
ATOM 782 C CA . ASP A 1 98 ? -17.846 13.390 24.328 1.00 58.97 98 ASP A CA 1
ATOM 783 C C . ASP A 1 98 ? -18.896 12.501 25.045 1.00 58.97 98 ASP A C 1
ATOM 785 O O . ASP A 1 98 ? -19.741 12.991 25.791 1.00 58.97 98 ASP A O 1
ATOM 789 N N . LYS A 1 99 ? -18.839 11.171 24.859 1.00 59.16 99 LYS A N 1
ATOM 790 C CA . LYS A 1 99 ? -19.728 10.169 25.478 1.00 59.16 99 LYS A CA 1
ATOM 791 C C . LYS A 1 99 ? -18.956 8.887 25.813 1.00 59.16 99 LYS A C 1
ATOM 793 O O . LYS A 1 99 ? -18.927 7.950 25.021 1.00 59.16 99 LYS A O 1
ATOM 798 N N . GLU A 1 100 ? -18.345 8.889 26.998 1.00 58.59 100 GLU A N 1
ATOM 799 C CA . GLU A 1 100 ? -17.755 7.761 27.743 1.00 58.59 100 GLU A CA 1
ATOM 800 C C . GLU A 1 100 ? -17.577 6.437 26.966 1.00 58.59 100 GLU A C 1
ATOM 802 O O . GLU A 1 100 ? -18.436 5.551 27.003 1.00 58.59 100 GLU A O 1
ATOM 807 N N . TYR A 1 101 ? -16.421 6.248 26.317 1.00 55.69 101 TYR A N 1
ATOM 808 C CA . TYR A 1 101 ? -16.028 4.949 25.759 1.00 55.69 101 TYR A CA 1
ATOM 809 C C . TYR A 1 101 ? -14.713 4.432 26.348 1.00 55.69 101 TYR A C 1
ATOM 811 O O . TYR A 1 101 ? -13.783 5.188 26.607 1.00 55.69 101 TYR A O 1
ATOM 819 N N . LYS A 1 102 ? -14.646 3.108 26.542 1.00 60.75 102 LYS A N 1
ATOM 820 C CA . LYS A 1 102 ? -13.518 2.330 27.083 1.00 60.75 102 LYS A CA 1
ATOM 821 C C . LYS A 1 102 ? -12.184 2.682 26.396 1.00 60.75 102 LYS A C 1
ATOM 823 O O . LYS A 1 102 ? -11.857 2.150 25.340 1.00 60.75 102 LYS A O 1
ATOM 828 N N . ILE A 1 103 ? -11.397 3.527 27.058 1.00 57.91 103 ILE A N 1
ATOM 829 C CA . ILE A 1 103 ? -10.170 4.169 26.548 1.00 57.91 103 ILE A CA 1
ATOM 830 C C . ILE A 1 103 ? -9.015 3.167 26.314 1.00 57.91 103 ILE A C 1
ATOM 832 O O . ILE A 1 103 ? -8.159 3.377 25.460 1.00 57.91 103 ILE A O 1
ATOM 836 N N . TYR A 1 104 ? -8.991 2.031 27.019 1.00 56.28 104 TYR A N 1
ATOM 837 C CA . TYR A 1 104 ? -7.804 1.165 27.043 1.00 56.28 104 TYR A CA 1
ATOM 838 C C . TYR A 1 104 ? -7.613 0.255 25.814 1.00 56.28 104 TYR A C 1
ATOM 840 O O . TYR A 1 104 ? -6.484 0.107 25.347 1.00 56.28 104 TYR A O 1
ATOM 848 N N . SER A 1 105 ? -8.664 -0.370 25.260 1.00 61.25 105 SER A N 1
ATOM 849 C CA . SER A 1 105 ? -8.477 -1.300 24.125 1.00 61.25 105 SER A CA 1
ATOM 850 C C . SER A 1 105 ? -8.280 -0.575 22.792 1.00 61.25 105 SER A C 1
ATOM 852 O O . SER A 1 105 ? -7.520 -1.048 21.947 1.00 61.25 105 SER A O 1
ATOM 854 N N . THR A 1 106 ? -8.920 0.584 22.613 1.00 67.25 106 THR A N 1
ATOM 855 C CA . THR A 1 106 ? -8.817 1.399 21.392 1.00 67.25 106 THR A CA 1
ATOM 856 C C . THR A 1 106 ? -7.434 2.031 21.258 1.00 67.25 106 THR A C 1
ATOM 858 O O . THR A 1 106 ? -6.820 1.923 20.196 1.00 67.25 106 THR A O 1
ATOM 861 N N . ALA A 1 107 ? -6.882 2.572 22.351 1.00 71.38 107 ALA A N 1
ATOM 862 C CA . ALA A 1 107 ? -5.534 3.137 22.370 1.00 71.38 107 ALA A CA 1
ATOM 863 C C . ALA A 1 107 ? -4.450 2.088 22.053 1.00 71.38 107 ALA A C 1
ATOM 865 O O . ALA A 1 107 ? -3.514 2.360 21.293 1.00 71.38 107 ALA A O 1
ATOM 866 N N . ASN A 1 108 ? -4.594 0.862 22.570 1.00 77.50 108 ASN A N 1
ATOM 867 C CA . ASN A 1 108 ? -3.678 -0.240 22.263 1.00 77.50 108 ASN A CA 1
ATOM 868 C C . ASN A 1 108 ? -3.766 -0.682 20.795 1.00 77.50 108 ASN A C 1
ATOM 870 O O . ASN A 1 108 ? -2.738 -0.945 20.170 1.00 77.50 108 ASN A O 1
ATOM 874 N N . HIS A 1 109 ? -4.969 -0.744 20.224 1.00 80.00 109 HIS A N 1
ATOM 875 C CA . HIS A 1 109 ? -5.154 -1.069 18.809 1.00 80.00 109 HIS A CA 1
ATOM 876 C C . HIS A 1 109 ? -4.586 0.030 17.894 1.00 80.00 109 HIS A C 1
ATO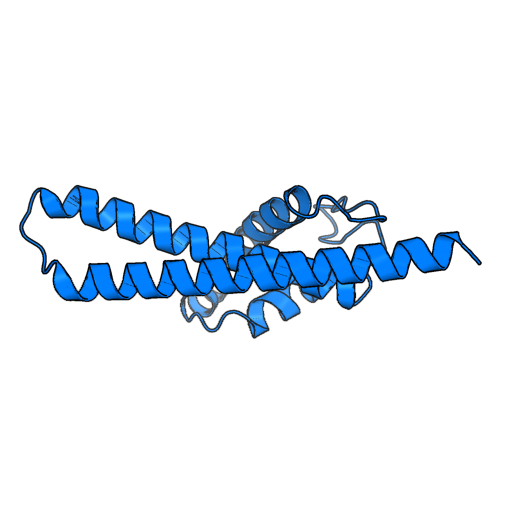M 878 O O . HIS A 1 109 ? -3.894 -0.257 16.917 1.00 80.00 109 HIS A O 1
ATOM 884 N N . LEU A 1 110 ? -4.813 1.301 18.237 1.00 83.44 110 LEU A N 1
ATOM 885 C CA . LEU A 1 110 ? -4.254 2.443 17.516 1.00 83.44 110 LEU A CA 1
ATOM 886 C C . LEU A 1 110 ? -2.721 2.438 17.551 1.00 83.44 110 LEU A C 1
ATOM 888 O O . LEU A 1 110 ? -2.082 2.658 16.524 1.00 83.44 110 LEU A O 1
ATOM 892 N N . SER A 1 111 ? -2.133 2.143 18.711 1.00 84.69 111 SER A N 1
ATOM 893 C CA . SER A 1 111 ? -0.679 2.056 18.875 1.00 84.69 111 SER A CA 1
ATOM 894 C C . SER A 1 111 ? -0.070 0.948 18.011 1.00 84.69 111 SER A C 1
ATOM 896 O O . SER A 1 111 ? 0.935 1.180 17.341 1.00 84.69 111 SER A O 1
ATOM 898 N N . GLN A 1 112 ? -0.712 -0.224 17.943 1.00 86.19 112 GLN A N 1
ATOM 899 C CA . GLN A 1 112 ? -0.284 -1.319 17.063 1.00 86.19 112 GLN A CA 1
ATOM 900 C C . GLN A 1 112 ? -0.362 -0.936 15.581 1.00 86.19 112 GLN A C 1
ATOM 902 O O . GLN A 1 112 ? 0.590 -1.167 14.840 1.00 86.19 112 GLN A O 1
ATOM 907 N N . LEU A 1 113 ? -1.444 -0.278 15.150 1.00 86.12 113 LEU A N 1
ATOM 908 C CA . LEU A 1 113 ? -1.574 0.201 13.769 1.00 86.12 113 LEU A CA 1
ATOM 909 C C . LEU A 1 113 ? -0.539 1.273 13.413 1.00 86.12 113 LEU A C 1
ATOM 911 O O . LEU A 1 113 ? -0.051 1.308 12.285 1.00 86.12 113 LEU A O 1
ATOM 915 N N . LEU A 1 114 ? -0.201 2.157 14.356 1.00 87.44 114 LEU A N 1
ATOM 916 C CA . LEU A 1 114 ? 0.856 3.150 14.168 1.00 87.44 114 LEU A CA 1
ATOM 917 C C . LEU A 1 114 ? 2.234 2.489 14.044 1.00 87.44 114 LEU A C 1
ATOM 919 O O . LEU A 1 114 ? 3.018 2.919 13.197 1.00 87.44 114 LEU A O 1
ATOM 923 N N . SER A 1 115 ? 2.509 1.442 14.832 1.00 89.56 115 SER A N 1
ATOM 924 C CA . SER A 1 115 ? 3.736 0.646 14.700 1.00 89.56 115 SER A CA 1
ATOM 925 C C . SER A 1 115 ? 3.796 -0.049 13.344 1.00 89.56 115 SER A C 1
ATOM 927 O O . SER A 1 115 ? 4.737 0.184 12.595 1.00 89.56 115 SER A O 1
ATOM 929 N N . LEU A 1 116 ? 2.739 -0.777 12.967 1.00 88.38 116 LEU A N 1
ATOM 930 C CA . LEU A 1 116 ? 2.640 -1.441 11.665 1.00 88.38 116 LEU A CA 1
ATOM 931 C C . LEU A 1 116 ? 2.846 -0.450 10.515 1.00 88.38 116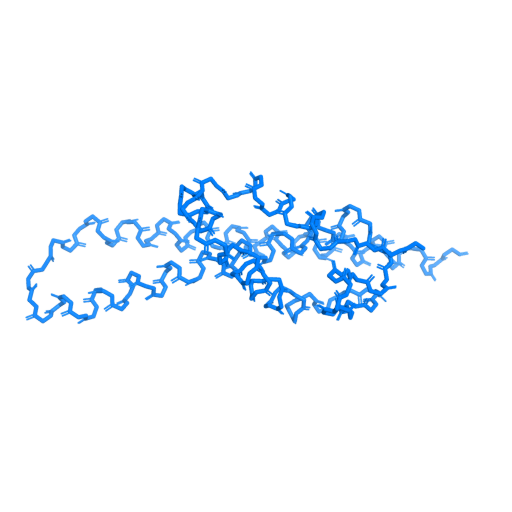 LEU A C 1
ATOM 933 O O . LEU A 1 116 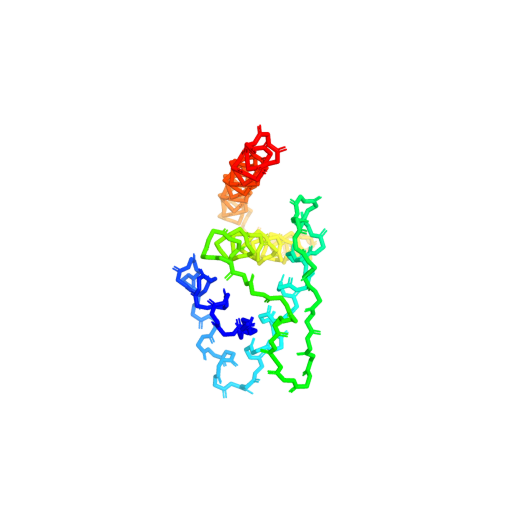? 3.595 -0.708 9.579 1.00 88.38 116 LEU A O 1
ATOM 937 N N . LYS A 1 117 ? 2.224 0.731 10.596 1.00 89.12 117 LYS A N 1
ATOM 938 C CA . LYS A 1 117 ? 2.433 1.790 9.608 1.00 89.12 117 LYS A CA 1
ATOM 939 C C . LYS A 1 117 ? 3.899 2.217 9.544 1.00 89.12 117 LYS A C 1
ATOM 941 O O . LYS A 1 117 ? 4.391 2.467 8.446 1.00 89.12 117 LYS A O 1
ATOM 946 N N . LYS A 1 118 ? 4.583 2.363 10.679 1.00 90.62 118 LYS A N 1
ATOM 947 C CA . LYS A 1 118 ? 6.003 2.732 10.712 1.00 90.62 118 LYS A CA 1
ATOM 948 C C . LYS A 1 118 ? 6.860 1.663 10.032 1.00 90.62 118 LYS A C 1
ATOM 950 O O . LYS A 1 118 ? 7.688 2.026 9.202 1.00 90.62 118 LYS A O 1
ATOM 955 N N . ASP A 1 119 ? 6.600 0.392 10.319 1.00 91.88 119 ASP A N 1
ATOM 956 C CA . ASP A 1 119 ? 7.314 -0.739 9.721 1.00 91.88 119 ASP A CA 1
ATOM 957 C C . ASP A 1 119 ? 7.104 -0.783 8.201 1.00 91.88 119 ASP A C 1
ATOM 959 O O . ASP A 1 119 ? 8.073 -0.825 7.447 1.00 91.88 119 ASP A O 1
ATOM 963 N N . LEU A 1 120 ? 5.863 -0.602 7.736 1.00 90.88 120 LEU A N 1
ATOM 964 C CA . LEU A 1 120 ? 5.547 -0.513 6.306 1.00 90.88 120 LEU A CA 1
ATOM 965 C C . LEU A 1 120 ? 6.230 0.679 5.615 1.00 90.88 120 LEU A C 1
ATOM 967 O O . LEU A 1 120 ? 6.664 0.564 4.473 1.00 90.88 120 LEU A O 1
ATOM 971 N N . ASN A 1 121 ? 6.340 1.840 6.277 1.00 89.69 121 ASN A N 1
ATOM 972 C CA . ASN A 1 121 ? 7.066 2.986 5.708 1.00 89.69 121 ASN A CA 1
ATOM 973 C C . ASN A 1 121 ? 8.570 2.706 5.601 1.00 89.69 121 ASN A C 1
ATOM 975 O O . ASN A 1 121 ? 9.198 3.152 4.639 1.00 89.69 121 ASN A O 1
ATOM 979 N N . LEU A 1 122 ? 9.143 1.983 6.567 1.00 92.00 122 LEU A N 1
ATOM 980 C CA . LEU A 1 122 ? 10.541 1.567 6.516 1.00 92.00 122 LEU A CA 1
ATOM 981 C C . LEU A 1 122 ? 10.770 0.563 5.380 1.00 92.00 122 LEU A C 1
ATOM 983 O O . LEU A 1 122 ? 11.695 0.746 4.596 1.00 92.00 122 LEU A O 1
ATOM 987 N N . GLU A 1 123 ? 9.897 -0.435 5.244 1.00 91.00 123 GLU A N 1
ATOM 988 C CA . GLU A 1 123 ? 9.923 -1.410 4.149 1.00 91.00 123 GLU A CA 1
ATOM 989 C C . GLU A 1 123 ? 9.828 -0.720 2.783 1.00 91.00 123 GLU A C 1
ATOM 991 O O . GLU A 1 123 ? 10.701 -0.914 1.940 1.00 91.00 123 GLU A O 1
ATOM 996 N N . ALA A 1 124 ? 8.850 0.173 2.590 1.00 90.62 124 ALA A N 1
ATOM 997 C CA . ALA A 1 124 ? 8.711 0.934 1.349 1.00 90.62 124 ALA A CA 1
ATOM 998 C C . ALA A 1 124 ? 9.951 1.789 1.045 1.00 90.62 124 ALA A C 1
ATOM 1000 O O . ALA A 1 124 ? 10.378 1.868 -0.105 1.00 90.62 124 ALA A O 1
ATOM 1001 N N . SER A 1 125 ? 10.545 2.414 2.066 1.00 88.31 125 SER A N 1
ATOM 1002 C CA . SER A 1 125 ? 11.771 3.205 1.901 1.00 88.31 125 SER A CA 1
ATOM 1003 C C . SER A 1 125 ? 12.944 2.326 1.476 1.00 88.31 125 SER A C 1
ATOM 1005 O O . SER A 1 125 ? 13.650 2.672 0.534 1.00 88.31 125 SER A O 1
ATOM 1007 N N . ASN A 1 126 ? 13.117 1.167 2.115 1.00 90.25 126 ASN A N 1
ATOM 1008 C CA . ASN A 1 126 ? 14.162 0.209 1.763 1.00 90.25 126 ASN A CA 1
ATOM 1009 C C . ASN A 1 126 ? 13.985 -0.315 0.334 1.00 90.25 126 ASN A C 1
ATOM 1011 O O . ASN A 1 126 ? 14.951 -0.329 -0.423 1.00 90.25 126 ASN A O 1
ATOM 1015 N N . LEU A 1 127 ? 12.757 -0.667 -0.064 1.00 89.06 127 LEU A N 1
ATOM 1016 C CA . LEU A 1 127 ? 12.460 -1.101 -1.430 1.00 89.06 127 LEU A CA 1
ATOM 1017 C C . LEU A 1 127 ? 12.777 0.001 -2.449 1.00 89.06 127 LEU A C 1
ATOM 1019 O O . LEU A 1 127 ? 13.463 -0.261 -3.431 1.00 89.06 127 LEU A O 1
ATOM 1023 N N . MET A 1 128 ? 12.357 1.248 -2.207 1.00 87.62 128 MET A N 1
ATOM 1024 C CA . MET A 1 128 ? 12.669 2.370 -3.105 1.00 87.62 128 MET A CA 1
ATOM 1025 C C . MET A 1 128 ? 14.175 2.646 -3.204 1.00 87.62 128 MET A C 1
ATOM 1027 O O . MET A 1 128 ? 14.676 2.946 -4.286 1.00 87.62 128 MET A O 1
ATOM 1031 N N . VAL A 1 129 ? 14.911 2.519 -2.099 1.00 87.19 129 VAL A N 1
ATOM 1032 C CA . VAL A 1 129 ? 16.372 2.654 -2.090 1.00 87.19 129 VAL A CA 1
ATOM 1033 C C . VAL A 1 129 ? 17.017 1.535 -2.910 1.00 87.19 129 VAL A C 1
ATOM 1035 O O . VAL A 1 129 ? 17.828 1.819 -3.788 1.00 87.19 129 VAL A O 1
ATOM 1038 N N . SER A 1 130 ? 16.622 0.277 -2.700 1.00 87.81 130 SER A N 1
ATOM 1039 C CA . SER A 1 130 ? 17.093 -0.859 -3.501 1.00 87.81 130 SER A CA 1
ATOM 1040 C C . SER A 1 130 ? 16.766 -0.705 -4.989 1.00 87.81 130 SER A C 1
ATOM 1042 O O . SER A 1 130 ? 17.617 -1.010 -5.823 1.00 87.81 130 SER A O 1
ATOM 1044 N N . TYR A 1 131 ? 15.585 -0.178 -5.330 1.00 86.81 131 TYR A N 1
ATOM 1045 C CA . TYR A 1 131 ? 15.219 0.156 -6.710 1.00 86.81 131 TYR A CA 1
ATOM 1046 C C . TYR A 1 131 ? 16.159 1.205 -7.304 1.00 86.81 131 TYR A C 1
ATOM 1048 O O . TYR A 1 131 ? 16.700 1.002 -8.386 1.00 86.81 131 TYR A O 1
ATOM 1056 N N . SER A 1 132 ? 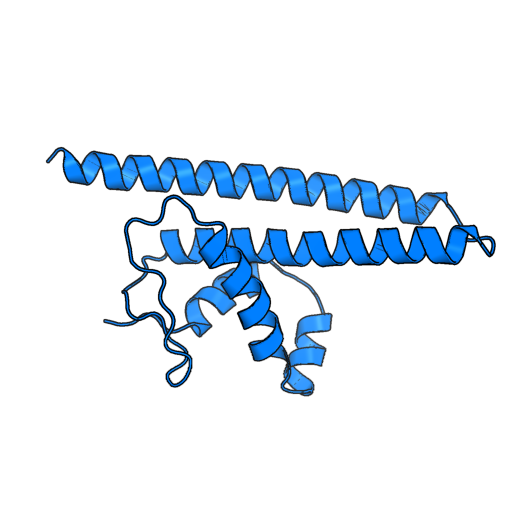16.397 2.301 -6.576 1.00 83.62 132 SER A N 1
ATOM 1057 C CA . SER A 1 132 ? 17.284 3.375 -7.028 1.00 83.62 132 SER A CA 1
ATOM 1058 C C . SER A 1 132 ? 18.721 2.896 -7.220 1.00 83.62 132 SER A C 1
ATOM 1060 O O . SER A 1 132 ? 19.370 3.335 -8.163 1.00 83.62 132 SER A O 1
ATOM 1062 N N . TYR A 1 133 ? 19.223 2.008 -6.356 1.00 83.69 133 TYR A N 1
ATOM 1063 C CA . TYR A 1 133 ? 20.549 1.412 -6.526 1.00 83.69 133 TYR A CA 1
ATOM 1064 C C . TYR A 1 133 ? 20.610 0.486 -7.738 1.00 83.69 133 TYR A C 1
ATOM 1066 O O . TYR A 1 133 ? 21.571 0.559 -8.493 1.00 83.69 133 TYR A O 1
ATOM 1074 N N . ARG A 1 134 ? 19.591 -0.357 -7.945 1.00 81.19 134 ARG A N 1
ATOM 1075 C CA . ARG A 1 134 ? 19.509 -1.243 -9.114 1.00 81.19 134 ARG A CA 1
ATOM 1076 C C . ARG A 1 134 ? 19.508 -0.434 -10.412 1.00 81.19 134 ARG A C 1
ATOM 1078 O O . ARG A 1 134 ? 20.317 -0.709 -11.283 1.00 81.19 134 ARG A O 1
ATOM 1085 N N . ASN A 1 135 ? 18.666 0.594 -10.499 1.00 76.12 135 ASN A N 1
ATOM 1086 C CA . ASN A 1 135 ? 18.570 1.423 -11.699 1.00 76.12 135 ASN A CA 1
ATOM 1087 C C . ASN A 1 135 ? 19.808 2.311 -11.903 1.00 76.12 135 ASN A C 1
ATOM 1089 O O . ASN A 1 135 ? 20.259 2.482 -13.022 1.00 76.12 135 ASN A O 1
ATOM 1093 N N . GLY A 1 136 ? 20.387 2.853 -10.826 1.00 68.19 136 GLY A N 1
ATOM 1094 C CA . GLY A 1 136 ? 21.595 3.678 -10.913 1.00 68.19 136 GLY A CA 1
ATOM 1095 C C . GLY A 1 136 ? 22.876 2.899 -11.239 1.00 68.19 136 GLY A C 1
ATOM 1096 O O . GLY A 1 136 ? 23.859 3.514 -11.636 1.00 68.19 136 GLY A O 1
ATOM 1097 N N . LEU A 1 137 ? 22.886 1.574 -11.059 1.00 59.03 137 LEU A N 1
ATOM 1098 C CA . LEU A 1 137 ? 23.968 0.701 -11.526 1.00 59.03 137 LEU A CA 1
ATOM 1099 C C . LEU A 1 137 ? 23.847 0.401 -13.028 1.00 59.03 137 LEU A C 1
ATOM 1101 O O . LEU A 1 137 ? 24.873 0.380 -13.695 1.00 59.03 137 LEU A O 1
ATOM 1105 N N . ASP A 1 138 ? 22.625 0.245 -13.551 1.00 56.06 138 ASP A N 1
ATOM 1106 C CA . ASP A 1 138 ? 22.368 0.086 -14.996 1.00 56.06 138 ASP A CA 1
ATOM 1107 C C . ASP A 1 138 ? 22.792 1.331 -15.807 1.00 56.06 138 ASP A C 1
ATOM 1109 O O . ASP A 1 138 ? 23.220 1.203 -16.946 1.00 56.06 138 ASP A O 1
ATOM 1113 N N . ASP A 1 139 ? 22.724 2.539 -15.230 1.00 53.72 139 ASP A N 1
ATOM 1114 C CA . ASP A 1 139 ? 23.182 3.786 -15.877 1.00 53.72 139 ASP A CA 1
ATOM 1115 C C . ASP A 1 139 ? 24.726 3.930 -15.948 1.00 53.72 139 ASP A C 1
ATOM 1117 O O . ASP A 1 139 ? 25.233 4.893 -16.533 1.00 53.72 139 ASP A O 1
ATOM 1121 N N . LEU A 1 140 ? 25.489 3.022 -15.321 1.00 54.56 140 LEU A N 1
ATOM 1122 C CA . LEU A 1 140 ? 26.960 3.055 -15.267 1.00 54.56 140 LEU A CA 1
ATOM 1123 C C . LEU A 1 140 ? 27.651 1.982 -16.132 1.00 54.56 140 LEU A C 1
ATOM 1125 O O . LEU A 1 140 ? 28.885 2.004 -16.209 1.00 54.56 140 LEU A O 1
ATOM 1129 N N . GLU A 1 141 ? 26.898 1.074 -16.763 1.00 42.88 141 GLU A N 1
ATOM 1130 C CA . GLU A 1 141 ? 27.391 0.105 -17.764 1.00 42.88 141 GLU A CA 1
ATOM 1131 C C . GLU A 1 141 ? 27.177 0.599 -19.206 1.00 42.88 141 GLU A C 1
ATOM 1133 O O . GLU A 1 141 ? 28.073 0.334 -20.045 1.00 42.88 141 GLU A O 1
#

pLDDT: mean 81.98, std 10.87, range [42.88, 93.25]

Nearest PDB structures (foldseek):
  2zr2-assembly1_A  TM=9.155E-01  e=1.626E+00  Pyrococcus horikoshii OT3
  2dq3-assembly1_B  TM=8.574E-01  e=3.735E+00  Aquifex aeolicus VF5
  6v4u-assembly1_B  TM=3.701E-01  e=4.463E+00  Homo sapiens
  5x11-assembly1_A  TM=3.918E-01  e=7.617E+00  Bacillus spizizenii str. W23

Foldseek 3Di:
DWAALVLLVVLLVVVDPDCVLVVCVVVVCNVVLLVVLLVQLQVVLPQDPDDQDADPVRRIGPDDDDVLRSNLSSLSSVLVVLVVVLVVLVVVCVVCVVPDDDPPPSVVVSVVSVVVSVVSVVVSVVSSVVVNVVVVVVVVD

Organism: NCBI:txid3020863